Protein AF-A0A934FGR8-F1 (afdb_monomer_lite)

Sequence (109 aa):
MGKGYLSLILHAHLPFVRHPEYREFLEEDWLFEAITETYIPLIDVFDKLIDEGINFRITMSLTPPLIS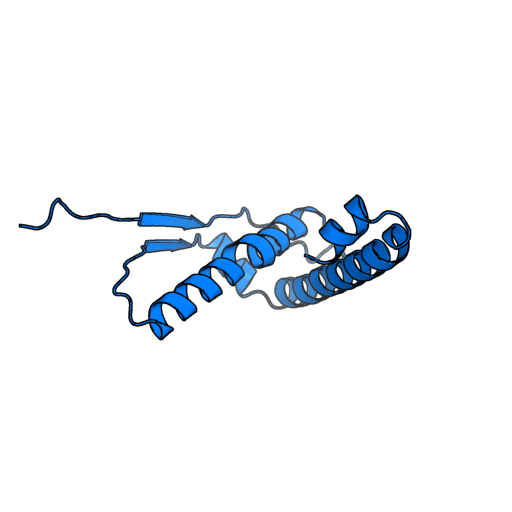MLTDELL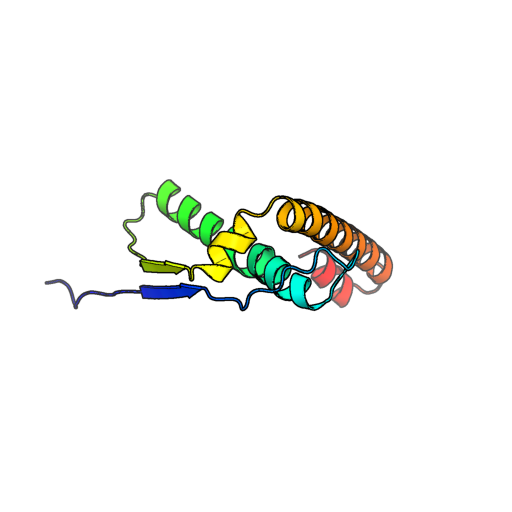QSRYIRYIEKRIQLSEKEIERTKHQPEFNRLAQM

pLDDT: mean 95.9, std 5.22, range [54.0, 98.44]

Foldseek 3Di:
DDPDDDEAEAEDDDPQDDDPVDPDDVSLVVLLCCVVVPVVVVVVVVVVCVVVVHDDDYHYHYDPSSVVLVPDPSSVVVSVVVVVVVVVVLVVQLVVCVVPVVSNVVSVD

Secondary structure (DSSP, 8-state):
-------EEEEE-------TTSSS-THHHHHHHHIIIIIHHHHHHHHHHHHTT----EEEEE-HHHHHHHT-HHHHHHHHHHHHHHHHHHHHHHHHHTT-HHHHHHHT-

Radius of gyration: 18.5 Å; chains: 1; bounding box: 51×27×56 Å

Structure (mmCIF, N/CA/C/O backbone):
data_AF-A0A934FGR8-F1
#
_entry.id   AF-A0A934FGR8-F1
#
loop_
_atom_site.group_PDB
_atom_site.id
_atom_site.type_symbol
_atom_site.label_atom_id
_atom_site.label_alt_id
_atom_site.label_comp_id
_atom_site.label_asym_id
_atom_site.label_entity_id
_atom_site.label_seq_id
_atom_site.pdbx_PDB_ins_code
_atom_site.Cartn_x
_atom_site.Cartn_y
_atom_site.Cartn_z
_atom_site.occupancy
_atom_site.B_iso_or_equiv
_atom_site.auth_seq_id
_atom_site.auth_comp_id
_atom_site.auth_asym_id
_atom_site.auth_atom_id
_atom_site.pdbx_PDB_model_num
ATOM 1 N N . MET A 1 1 ? -30.357 5.142 24.462 1.00 54.00 1 MET A N 1
ATOM 2 C CA . MET A 1 1 ? -29.366 4.086 24.772 1.00 54.00 1 MET A CA 1
ATOM 3 C C . MET A 1 1 ? -28.625 3.741 23.491 1.00 54.00 1 MET A C 1
ATOM 5 O O . MET A 1 1 ? -29.287 3.527 22.482 1.00 54.00 1 MET A O 1
ATOM 9 N N . GLY A 1 2 ? -27.288 3.750 23.498 1.00 76.94 2 GLY A N 1
ATOM 10 C CA . GLY A 1 2 ? -26.509 3.239 22.363 1.00 76.94 2 GLY A CA 1
ATOM 11 C C . GLY A 1 2 ? -26.745 1.736 22.201 1.00 76.94 2 GLY A C 1
ATOM 12 O O . GLY A 1 2 ? -26.883 1.035 23.200 1.00 76.94 2 GLY A O 1
ATOM 13 N N . LYS A 1 3 ? -26.833 1.243 20.960 1.00 89.00 3 LYS A N 1
ATOM 14 C CA . LYS A 1 3 ? -27.116 -0.177 20.660 1.00 89.00 3 LYS A CA 1
ATOM 15 C C . LYS A 1 3 ? -25.930 -1.118 20.956 1.00 89.00 3 LYS A C 1
ATOM 17 O O . LYS A 1 3 ? -26.083 -2.327 20.848 1.00 89.00 3 LYS A O 1
ATOM 22 N N . GLY A 1 4 ? -24.771 -0.569 21.322 1.00 93.19 4 GLY A N 1
ATOM 23 C CA . GLY A 1 4 ? -23.522 -1.284 21.580 1.00 93.19 4 GLY A CA 1
ATOM 24 C C . GLY A 1 4 ? -22.312 -0.441 21.169 1.00 93.19 4 GLY A C 1
ATOM 25 O O . GLY A 1 4 ? -22.472 0.708 20.752 1.00 93.19 4 GLY A O 1
ATOM 26 N N . TYR A 1 5 ? -21.116 -1.021 21.273 1.00 93.38 5 TYR A N 1
ATOM 27 C CA . TYR A 1 5 ? -19.868 -0.442 20.770 1.00 93.38 5 TYR A CA 1
ATOM 28 C C . TYR A 1 5 ? -19.378 -1.247 19.564 1.00 93.38 5 TYR A C 1
ATOM 30 O O . TYR A 1 5 ? -19.426 -2.476 19.588 1.00 93.38 5 TYR A O 1
ATOM 38 N N . LEU A 1 6 ? -18.891 -0.558 18.530 1.00 93.88 6 LEU A N 1
ATOM 39 C CA . LEU A 1 6 ? -18.209 -1.166 17.388 1.00 93.88 6 LEU A CA 1
ATOM 40 C C . LEU A 1 6 ? -16.708 -0.888 17.504 1.00 93.88 6 LEU A C 1
ATOM 42 O O . LEU A 1 6 ? -16.309 0.251 17.741 1.00 93.88 6 LEU A O 1
ATOM 46 N N . SER A 1 7 ? -15.889 -1.921 17.318 1.00 95.88 7 SER A N 1
ATOM 47 C CA . SER A 1 7 ? -14.435 -1.802 17.215 1.00 95.88 7 SER A CA 1
ATOM 48 C C . SER A 1 7 ? -13.984 -2.474 15.924 1.00 95.88 7 SER A C 1
ATOM 50 O O . SER A 1 7 ? -14.103 -3.689 15.779 1.00 95.88 7 SER A O 1
ATOM 52 N N . LEU A 1 8 ? -13.516 -1.665 14.972 1.00 97.25 8 LEU A N 1
ATOM 53 C CA . LEU A 1 8 ? -12.881 -2.141 13.746 1.00 97.25 8 LEU A CA 1
ATOM 54 C C . LEU A 1 8 ? -11.370 -2.182 13.969 1.00 97.25 8 LEU A C 1
ATOM 56 O O . LEU A 1 8 ? -10.764 -1.158 14.295 1.00 97.25 8 LEU A O 1
ATOM 60 N N . ILE A 1 9 ? -10.784 -3.368 13.801 1.00 98.00 9 ILE A N 1
ATOM 61 C CA . ILE A 1 9 ? -9.353 -3.613 13.982 1.00 98.00 9 ILE A CA 1
ATOM 62 C C . ILE A 1 9 ? -8.789 -4.128 12.661 1.00 98.00 9 ILE A C 1
ATOM 64 O O . ILE A 1 9 ? -9.149 -5.216 12.215 1.00 98.00 9 ILE A O 1
ATOM 68 N N . LEU A 1 10 ? -7.906 -3.348 12.046 1.00 98.12 10 LEU A N 1
ATOM 69 C CA . LEU A 1 10 ? -7.210 -3.710 10.815 1.00 98.12 10 LEU A CA 1
ATOM 70 C C . LEU A 1 10 ? -5.787 -4.149 11.161 1.00 98.12 10 LEU A C 1
ATOM 72 O O . LEU A 1 10 ? -5.050 -3.410 11.812 1.00 98.12 10 LEU A O 1
ATOM 76 N N . HIS A 1 11 ? -5.394 -5.346 10.736 1.00 98.06 11 HIS A N 1
ATOM 77 C CA . HIS A 1 11 ? -4.035 -5.849 10.917 1.00 98.06 11 HIS A CA 1
ATOM 78 C C . HIS A 1 11 ? -3.298 -5.832 9.578 1.00 98.06 11 HIS A C 1
ATOM 80 O O . HIS A 1 11 ? -3.617 -6.621 8.693 1.00 98.06 11 HIS A O 1
ATOM 86 N N . ALA A 1 12 ? -2.326 -4.931 9.435 1.00 98.00 12 ALA A N 1
ATOM 87 C CA . ALA A 1 12 ? -1.485 -4.827 8.253 1.00 98.00 12 ALA A CA 1
ATOM 88 C C . ALA A 1 12 ? -0.143 -5.526 8.491 1.00 98.00 12 ALA A C 1
ATOM 90 O O . ALA A 1 12 ? 0.638 -5.183 9.394 1.00 98.00 12 ALA A O 1
ATOM 91 N N . HIS A 1 13 ? 0.129 -6.513 7.647 1.00 97.38 13 HIS A N 1
ATOM 92 C CA . HIS A 1 13 ? 1.325 -7.327 7.709 1.00 97.38 13 HIS A CA 1
ATOM 93 C C . HIS A 1 13 ? 1.834 -7.644 6.310 1.00 97.38 13 HIS A C 1
ATOM 95 O O . HIS A 1 13 ? 1.052 -7.918 5.404 1.00 97.38 13 HIS A O 1
ATOM 101 N N . LEU A 1 14 ? 3.157 -7.653 6.178 1.00 96.88 14 LEU A N 1
ATOM 102 C CA . LEU A 1 14 ? 3.858 -8.191 5.028 1.00 96.88 14 LEU A CA 1
ATOM 103 C C . LEU A 1 14 ? 5.154 -8.857 5.529 1.00 96.88 14 LEU A C 1
ATOM 105 O O . LEU A 1 14 ? 5.798 -8.294 6.429 1.00 96.88 14 LEU A O 1
ATOM 109 N N . PRO A 1 15 ? 5.553 -10.030 5.001 1.00 96.19 15 PRO A N 1
ATOM 110 C CA . PRO A 1 15 ? 6.896 -10.556 5.229 1.00 96.19 15 PRO A CA 1
ATOM 111 C C . PRO A 1 15 ? 7.960 -9.575 4.721 1.00 96.19 15 PRO A C 1
ATOM 113 O O . PRO A 1 15 ? 7.688 -8.724 3.881 1.00 96.19 15 PRO A O 1
ATOM 116 N N . PHE A 1 16 ? 9.184 -9.685 5.237 1.00 96.81 16 PHE A N 1
ATOM 117 C CA . PHE A 1 16 ? 10.271 -8.793 4.838 1.00 96.81 16 PHE A CA 1
ATOM 118 C C . PHE A 1 16 ? 10.791 -9.163 3.440 1.00 96.81 16 PHE A C 1
ATOM 120 O O . PHE A 1 16 ? 11.384 -10.226 3.278 1.00 96.81 16 PHE A O 1
ATOM 127 N N . VAL A 1 17 ? 10.572 -8.289 2.453 1.00 96.00 17 VAL A N 1
ATOM 128 C CA . VAL A 1 17 ? 10.842 -8.534 1.018 1.00 96.00 17 VAL A CA 1
ATOM 129 C C . VAL A 1 17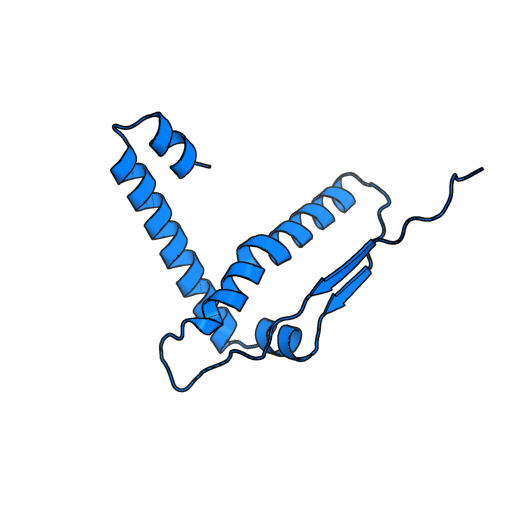 ? 11.940 -7.635 0.439 1.00 96.00 17 VAL A C 1
ATOM 131 O O . VAL A 1 17 ? 12.028 -7.446 -0.765 1.00 96.00 17 VAL A O 1
ATOM 134 N N . ARG A 1 18 ? 12.783 -7.027 1.278 1.00 95.06 18 ARG A N 1
ATOM 135 C CA . ARG A 1 18 ? 13.821 -6.099 0.811 1.00 95.06 18 ARG A CA 1
ATOM 136 C C . ARG A 1 18 ? 15.029 -6.847 0.240 1.00 95.06 18 ARG A C 1
ATOM 138 O O . ARG A 1 18 ? 15.800 -7.412 1.016 1.00 95.06 18 ARG A O 1
ATOM 145 N N . HIS A 1 19 ? 15.263 -6.722 -1.069 1.00 93.94 19 HIS A N 1
ATOM 146 C CA . HIS A 1 19 ? 16.376 -7.379 -1.764 1.00 93.94 19 HIS A CA 1
ATOM 147 C C . HIS A 1 19 ? 17.299 -6.370 -2.477 1.00 93.94 19 HIS A C 1
ATOM 149 O O . HIS A 1 19 ? 17.144 -6.100 -3.677 1.00 93.94 19 HIS A O 1
ATOM 155 N N . PRO A 1 20 ? 18.271 -5.765 -1.760 1.00 92.94 20 PRO A N 1
ATOM 156 C CA . PRO A 1 20 ? 19.215 -4.806 -2.343 1.00 92.94 20 PRO A CA 1
ATOM 157 C C . PRO A 1 20 ? 20.169 -5.420 -3.379 1.00 92.94 20 PRO A C 1
ATOM 159 O O . PRO A 1 20 ? 20.719 -4.691 -4.203 1.00 92.94 20 PRO A O 1
ATOM 162 N N . GLU A 1 21 ? 20.380 -6.733 -3.336 1.00 95.12 21 GLU A N 1
ATOM 163 C CA . GLU A 1 21 ? 21.259 -7.483 -4.233 1.00 95.12 21 GLU A CA 1
ATOM 164 C C . GLU A 1 21 ? 20.734 -7.561 -5.674 1.00 95.12 21 GLU A C 1
ATOM 166 O O . GLU A 1 21 ? 21.522 -7.701 -6.611 1.00 95.12 21 GLU A O 1
ATOM 171 N N . TYR A 1 22 ? 19.421 -7.416 -5.869 1.00 91.88 22 TYR A N 1
ATOM 172 C CA . TYR A 1 22 ? 18.787 -7.391 -7.184 1.00 91.88 22 TYR A CA 1
ATOM 173 C C . TYR A 1 22 ? 18.350 -5.977 -7.533 1.00 91.88 22 TYR A C 1
ATOM 175 O O . TYR A 1 22 ? 17.947 -5.211 -6.666 1.00 91.88 22 TYR A O 1
ATOM 183 N N . ARG A 1 23 ? 18.399 -5.610 -8.818 1.00 86.56 23 ARG A N 1
ATOM 184 C CA . ARG A 1 23 ? 17.889 -4.309 -9.283 1.00 86.56 23 ARG A CA 1
ATOM 185 C C . ARG A 1 23 ? 16.360 -4.228 -9.206 1.00 86.56 23 ARG A C 1
ATOM 187 O O . ARG A 1 23 ? 15.830 -3.155 -8.924 1.00 86.56 23 ARG A O 1
ATOM 194 N N . GLU A 1 24 ? 15.699 -5.343 -9.502 1.00 85.75 24 GLU A N 1
ATOM 195 C CA . GLU A 1 24 ? 14.251 -5.548 -9.457 1.00 85.75 24 GLU A CA 1
ATOM 196 C C . GLU A 1 24 ? 13.997 -6.945 -8.881 1.00 85.75 24 GLU A C 1
ATOM 198 O O . GLU A 1 24 ? 14.747 -7.875 -9.190 1.00 85.75 24 GLU A O 1
ATOM 203 N N . PHE A 1 25 ? 12.977 -7.079 -8.036 1.00 93.50 25 PHE A N 1
ATOM 204 C CA . PHE A 1 25 ? 12.616 -8.332 -7.382 1.00 93.50 25 PHE A CA 1
ATOM 205 C C . PHE A 1 25 ? 11.094 -8.398 -7.236 1.00 93.50 25 PHE A C 1
ATOM 207 O O . PHE A 1 25 ? 10.484 -7.412 -6.834 1.00 93.50 25 PHE A O 1
ATOM 214 N N . LEU A 1 26 ? 10.477 -9.520 -7.611 1.00 91.25 26 LEU A N 1
ATOM 215 C CA . LEU A 1 26 ? 9.019 -9.606 -7.770 1.00 91.25 26 LEU A CA 1
ATOM 216 C C . LEU A 1 26 ? 8.282 -9.511 -6.433 1.00 91.25 26 LEU A C 1
ATOM 218 O O . LEU A 1 26 ? 7.196 -8.958 -6.359 1.00 91.25 26 LEU A O 1
ATOM 222 N N . GLU A 1 27 ? 8.876 -10.016 -5.362 1.00 94.81 27 GLU A N 1
ATOM 223 C CA . GLU A 1 27 ? 8.280 -10.027 -4.031 1.00 94.81 27 GLU A CA 1
ATOM 224 C C . GLU A 1 27 ? 8.155 -8.613 -3.442 1.00 94.81 27 GLU A C 1
ATOM 226 O O . GLU A 1 27 ? 7.313 -8.378 -2.576 1.00 94.81 27 GLU A O 1
ATOM 231 N N . GLU A 1 28 ? 8.945 -7.650 -3.935 1.00 96.62 28 GLU A N 1
ATOM 232 C CA . GLU A 1 28 ? 8.784 -6.236 -3.583 1.00 96.62 28 GLU A CA 1
ATOM 233 C C . GLU A 1 28 ? 7.478 -5.653 -4.143 1.00 96.62 28 GLU A C 1
ATOM 235 O O . GLU A 1 28 ? 6.913 -4.748 -3.523 1.00 96.62 28 GLU A O 1
ATOM 240 N N . ASP A 1 29 ? 6.939 -6.209 -5.238 1.00 96.12 29 ASP A N 1
ATOM 241 C CA . ASP A 1 29 ? 5.664 -5.761 -5.806 1.00 96.12 29 ASP A CA 1
ATOM 242 C C . ASP A 1 29 ? 4.518 -5.943 -4.804 1.00 96.12 29 ASP A C 1
ATOM 244 O O . ASP A 1 29 ? 3.648 -5.081 -4.739 1.00 96.12 29 ASP A O 1
ATOM 248 N N . TRP A 1 30 ? 4.561 -6.956 -3.927 1.00 97.00 30 TRP A N 1
ATOM 249 C CA . TRP A 1 30 ? 3.552 -7.118 -2.870 1.00 97.00 30 TRP A CA 1
ATOM 250 C C . TRP A 1 30 ? 3.492 -5.912 -1.926 1.00 97.00 30 TRP A C 1
ATOM 252 O O . TRP A 1 30 ? 2.414 -5.518 -1.479 1.00 97.00 30 TRP A O 1
ATOM 262 N N . LEU A 1 31 ? 4.645 -5.313 -1.606 1.00 98.12 31 LEU A N 1
ATOM 263 C CA . LEU A 1 31 ? 4.691 -4.099 -0.795 1.00 98.12 31 LEU A CA 1
ATOM 264 C C . LEU A 1 31 ? 4.124 -2.916 -1.577 1.00 98.12 31 LEU A C 1
ATOM 266 O O . LEU A 1 31 ? 3.367 -2.122 -1.021 1.00 98.12 31 LEU A O 1
ATOM 270 N N . PHE A 1 32 ? 4.488 -2.795 -2.851 1.00 98.25 32 PHE A N 1
ATOM 271 C CA . PHE A 1 32 ? 4.073 -1.679 -3.696 1.00 98.25 32 PHE A CA 1
ATOM 272 C C . PHE A 1 32 ? 2.567 -1.694 -3.968 1.00 98.25 32 PHE A C 1
ATOM 274 O O . PHE A 1 32 ? 1.912 -0.665 -3.813 1.00 98.25 32 PHE A O 1
ATOM 281 N N . GLU A 1 33 ? 2.007 -2.861 -4.276 1.00 97.81 33 GLU A N 1
ATOM 282 C CA . GLU A 1 33 ? 0.568 -3.090 -4.416 1.00 97.81 33 GLU A CA 1
ATOM 283 C C . GLU A 1 33 ? -0.165 -2.752 -3.114 1.00 97.81 33 GLU A C 1
ATOM 285 O O . GLU A 1 33 ? -1.125 -1.987 -3.133 1.00 97.81 33 GLU A O 1
ATOM 290 N N . ALA A 1 34 ? 0.332 -3.206 -1.958 1.00 98.06 34 ALA A N 1
ATOM 291 C CA . ALA A 1 34 ? -0.281 -2.874 -0.672 1.00 98.06 34 ALA A CA 1
ATOM 292 C C . ALA A 1 34 ? -0.272 -1.359 -0.378 1.00 98.06 34 ALA A C 1
ATOM 294 O O . ALA A 1 34 ? -1.243 -0.828 0.169 1.00 98.06 34 ALA A O 1
ATOM 295 N N . ILE A 1 35 ? 0.791 -0.641 -0.760 1.00 98.31 35 ILE A N 1
ATOM 296 C CA . ILE A 1 35 ? 0.852 0.823 -0.636 1.00 98.31 35 ILE A CA 1
ATOM 297 C C . ILE A 1 35 ? -0.210 1.485 -1.523 1.00 98.31 35 ILE A C 1
ATOM 299 O O . ILE A 1 35 ? -0.997 2.285 -1.013 1.00 98.31 35 ILE A O 1
ATOM 303 N N . THR A 1 36 ? -0.246 1.152 -2.817 1.00 98.06 36 THR A N 1
ATOM 304 C CA . THR A 1 36 ? -1.133 1.796 -3.800 1.00 98.06 36 THR A CA 1
ATOM 305 C C . THR A 1 36 ? -2.601 1.432 -3.605 1.00 98.06 36 THR A C 1
ATOM 307 O O . THR A 1 36 ? -3.462 2.298 -3.713 1.00 98.06 36 THR A O 1
ATOM 310 N N . GLU A 1 37 ? -2.902 0.170 -3.316 1.00 97.75 37 GLU A N 1
ATOM 311 C CA . GLU A 1 37 ? -4.270 -0.359 -3.356 1.00 97.75 37 GLU A CA 1
ATOM 312 C C . GLU A 1 37 ? -4.921 -0.447 -1.971 1.00 97.75 37 GLU A C 1
ATOM 314 O O . GLU A 1 37 ? -6.129 -0.654 -1.872 1.00 97.75 37 GLU A O 1
ATOM 319 N N . THR A 1 38 ? -4.154 -0.293 -0.884 1.00 98.19 38 THR A N 1
ATOM 320 C CA . THR A 1 38 ? -4.685 -0.382 0.488 1.00 98.19 38 THR A CA 1
ATOM 321 C C . THR A 1 38 ? -4.304 0.808 1.359 1.00 98.19 38 THR A C 1
ATOM 323 O O . THR A 1 38 ? -5.190 1.487 1.872 1.00 98.19 38 THR A O 1
ATOM 326 N N . TYR A 1 39 ? -3.013 1.076 1.568 1.00 97.88 39 TYR A N 1
ATOM 327 C CA . TYR A 1 39 ? -2.600 2.032 2.603 1.00 97.88 39 TYR A CA 1
ATOM 328 C C . TYR A 1 39 ? -2.900 3.484 2.231 1.00 97.88 39 TYR A C 1
ATOM 330 O O . TYR A 1 39 ? -3.461 4.199 3.058 1.00 97.88 39 TYR A O 1
ATOM 338 N N . ILE A 1 40 ? -2.582 3.906 1.002 1.00 98.00 40 ILE A N 1
ATOM 339 C CA . ILE A 1 40 ? -2.928 5.251 0.521 1.00 98.00 40 ILE A CA 1
ATOM 340 C C . ILE A 1 40 ? -4.457 5.436 0.473 1.00 98.00 40 ILE A C 1
ATOM 342 O O . ILE A 1 40 ? -4.937 6.368 1.114 1.00 98.00 40 ILE A O 1
ATOM 346 N N . PRO A 1 41 ? -5.251 4.522 -0.126 1.00 98.44 41 PRO A N 1
ATOM 347 C CA . PRO A 1 41 ? -6.710 4.645 -0.110 1.00 98.44 41 PRO A CA 1
ATOM 348 C C . PRO A 1 41 ? -7.329 4.707 1.292 1.00 98.44 41 PRO A C 1
ATOM 350 O O . PRO A 1 41 ? -8.311 5.417 1.502 1.00 98.44 41 PRO A O 1
ATOM 353 N N . LEU A 1 42 ? -6.782 3.978 2.274 1.00 98.00 42 LEU A N 1
ATOM 354 C CA . LEU A 1 42 ? -7.246 4.080 3.662 1.00 98.00 42 LEU A CA 1
ATOM 355 C C . LEU A 1 42 ? -6.972 5.465 4.250 1.00 98.00 42 LEU A C 1
ATOM 357 O O . LEU A 1 42 ? -7.848 6.003 4.923 1.00 98.00 42 LEU A O 1
ATOM 361 N N . ILE A 1 43 ? -5.794 6.039 3.986 1.00 97.88 43 ILE A N 1
ATOM 362 C CA . ILE A 1 43 ? -5.460 7.406 4.403 1.00 97.88 43 ILE A CA 1
ATOM 363 C C . ILE A 1 43 ? -6.442 8.396 3.766 1.00 97.88 43 ILE A C 1
ATOM 365 O O . ILE A 1 43 ? -7.055 9.163 4.501 1.00 97.88 43 ILE A O 1
ATOM 369 N N . ASP A 1 44 ? -6.699 8.293 2.458 1.00 98.31 44 ASP A N 1
ATOM 370 C CA . ASP A 1 44 ? -7.647 9.169 1.750 1.00 98.31 44 ASP A CA 1
ATOM 371 C C . ASP A 1 44 ? -9.065 9.096 2.345 1.00 98.31 44 ASP A C 1
ATOM 373 O O . ASP A 1 44 ? -9.753 10.108 2.506 1.00 98.31 44 ASP A O 1
ATOM 377 N N . VAL A 1 45 ? -9.522 7.890 2.707 1.00 97.94 45 VAL A N 1
ATOM 378 C CA . VAL A 1 45 ? -10.813 7.698 3.384 1.00 97.94 45 VAL A CA 1
ATOM 379 C C . VAL A 1 45 ? -10.802 8.340 4.769 1.00 97.94 45 VAL A C 1
ATOM 381 O O . VAL A 1 45 ? -11.781 8.984 5.142 1.00 97.94 45 VAL A O 1
ATOM 384 N N . PHE A 1 46 ? -9.733 8.167 5.545 1.00 97.50 46 PHE A N 1
ATOM 385 C CA . PHE A 1 46 ? -9.641 8.742 6.886 1.00 97.50 46 PHE A CA 1
ATOM 386 C C . PHE A 1 46 ? -9.610 10.267 6.841 1.00 97.50 46 PHE A C 1
ATOM 388 O O . PHE A 1 46 ? -10.366 10.888 7.586 1.00 97.50 46 PHE A O 1
ATOM 395 N N . ASP A 1 47 ? -8.830 10.855 5.936 1.00 98.06 47 ASP A N 1
ATOM 396 C CA . ASP A 1 47 ? -8.761 12.303 5.737 1.00 98.06 47 ASP A CA 1
ATOM 397 C C . ASP A 1 47 ? -10.134 12.862 5.350 1.00 98.06 47 ASP A C 1
ATOM 399 O O . ASP A 1 47 ? -10.624 13.797 5.982 1.00 98.06 47 ASP A O 1
ATOM 403 N N . LYS A 1 48 ? -10.847 12.204 4.427 1.00 98.44 48 LYS A N 1
ATOM 404 C CA . LYS A 1 48 ? -12.216 12.595 4.065 1.00 98.44 48 LYS A CA 1
ATOM 405 C C . LYS A 1 48 ? -13.188 12.551 5.249 1.00 98.44 48 LYS A C 1
ATOM 407 O O . LYS A 1 48 ? -14.014 13.447 5.404 1.00 98.44 48 LYS A O 1
ATOM 412 N N . LEU A 1 49 ? -13.115 11.517 6.090 1.00 98.19 49 LEU A N 1
ATOM 413 C CA . LEU A 1 49 ? -13.971 11.407 7.276 1.00 98.19 49 LEU A CA 1
ATOM 414 C C . LEU A 1 49 ? -13.672 12.512 8.303 1.00 98.19 49 LEU A C 1
ATOM 416 O O . LEU A 1 49 ? -14.597 12.986 8.968 1.00 98.19 49 LEU A O 1
ATOM 420 N N . ILE A 1 50 ? -12.403 12.918 8.425 1.00 97.88 50 ILE A N 1
ATOM 421 C CA . ILE A 1 50 ? -11.977 14.047 9.261 1.00 97.88 50 ILE A CA 1
ATOM 422 C C . ILE A 1 50 ? -12.528 15.360 8.692 1.00 97.88 50 ILE A C 1
ATOM 424 O O . ILE A 1 50 ? -13.135 16.128 9.441 1.00 97.88 50 ILE A O 1
ATOM 428 N N . ASP A 1 51 ? -12.380 15.587 7.386 1.00 98.31 51 ASP A N 1
ATOM 429 C CA . ASP A 1 51 ? -12.830 16.803 6.696 1.00 98.31 51 ASP A CA 1
ATOM 430 C C . ASP A 1 51 ? -14.355 16.981 6.744 1.00 98.31 51 ASP A C 1
ATOM 432 O O . ASP A 1 51 ? -14.860 18.091 6.919 1.00 98.31 51 ASP A O 1
ATOM 436 N N . GLU A 1 52 ? -15.109 15.884 6.653 1.00 98.38 52 GLU A N 1
ATOM 437 C CA . GLU A 1 52 ? -16.570 15.871 6.806 1.00 98.38 52 GLU A CA 1
ATOM 438 C C . GLU A 1 52 ? -17.022 15.966 8.278 1.00 98.38 52 GLU A C 1
ATOM 440 O O . GLU A 1 52 ? -18.220 16.036 8.567 1.00 98.38 52 GLU A O 1
ATOM 445 N N . GLY A 1 53 ? -16.080 15.976 9.227 1.00 97.88 53 GLY A N 1
ATOM 446 C CA . GLY A 1 53 ? -16.354 16.072 10.657 1.00 97.88 53 GLY A CA 1
ATOM 447 C C . GLY A 1 53 ? -17.061 14.846 11.239 1.00 97.88 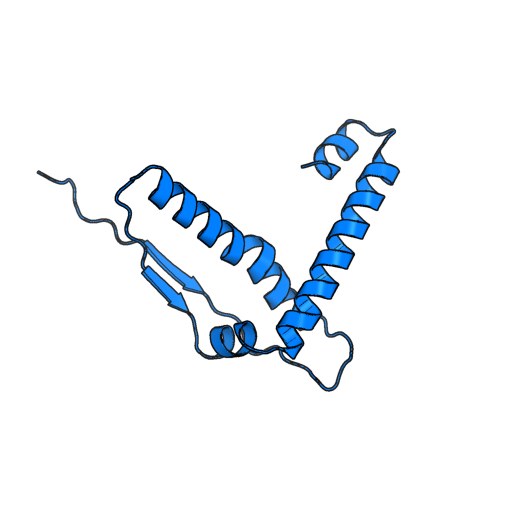53 GLY A C 1
ATOM 448 O O . GLY A 1 53 ? -17.720 14.968 12.280 1.00 97.88 53 GLY A O 1
ATOM 449 N N . ILE A 1 54 ? -16.964 13.665 10.607 1.00 97.88 54 ILE A N 1
ATOM 450 C CA . ILE A 1 54 ? -17.584 12.458 11.163 1.00 97.88 54 ILE A CA 1
ATOM 451 C C . ILE A 1 54 ? -16.712 11.885 12.278 1.00 97.88 54 ILE A C 1
ATOM 453 O O . ILE A 1 54 ? -15.507 11.682 12.160 1.00 97.88 54 ILE A O 1
ATOM 457 N N . ASN A 1 55 ? -17.357 11.560 13.392 1.00 94.88 55 ASN A N 1
ATOM 458 C CA . ASN A 1 55 ? -16.696 10.951 14.536 1.00 94.88 55 ASN A CA 1
ATOM 459 C C . ASN A 1 55 ? -16.555 9.433 14.328 1.00 94.88 55 ASN A C 1
ATOM 461 O O . ASN A 1 55 ? -17.461 8.672 14.680 1.00 94.88 55 ASN A O 1
ATOM 465 N N . PHE A 1 56 ? -15.430 8.993 13.759 1.00 95.81 56 PHE A N 1
ATOM 466 C CA . PHE A 1 56 ? -15.100 7.578 13.561 1.00 95.81 56 PHE A CA 1
ATOM 467 C C . PHE A 1 56 ? -13.954 7.115 14.472 1.00 95.81 56 PHE A C 1
ATOM 469 O O . PHE A 1 56 ? -13.160 7.908 14.974 1.00 95.81 56 PHE A O 1
ATOM 476 N N . ARG A 1 57 ? -13.875 5.799 14.712 1.00 95.81 57 ARG A N 1
ATOM 477 C CA . ARG A 1 57 ? -12.782 5.162 15.459 1.00 95.81 57 ARG A CA 1
ATOM 478 C C . ARG A 1 57 ? -12.369 3.871 14.768 1.00 95.81 57 ARG A C 1
ATOM 480 O O . ARG A 1 57 ? -13.192 2.971 14.615 1.00 95.81 57 ARG A O 1
ATOM 487 N N . ILE A 1 58 ? -11.098 3.781 14.398 1.00 97.00 58 ILE A N 1
ATOM 488 C CA . ILE A 1 58 ? -10.479 2.591 13.809 1.00 97.00 58 ILE A CA 1
ATOM 489 C C . ILE A 1 58 ? -9.183 2.315 14.568 1.00 97.00 58 ILE A C 1
ATOM 491 O O . ILE A 1 58 ? -8.477 3.236 14.975 1.00 97.00 58 ILE A O 1
ATOM 495 N N . THR A 1 59 ? -8.880 1.041 14.788 1.00 97.88 59 THR A N 1
ATOM 496 C CA . THR A 1 59 ? -7.594 0.600 15.328 1.00 97.88 59 THR A CA 1
ATOM 497 C C . THR A 1 59 ? -6.815 -0.089 14.220 1.00 97.88 59 THR A C 1
ATOM 499 O O . THR A 1 59 ? -7.330 -1.000 13.578 1.00 97.88 59 THR A O 1
ATOM 502 N N . MET A 1 60 ? -5.566 0.323 14.009 1.00 97.44 60 MET A N 1
ATOM 503 C CA . MET A 1 60 ? -4.661 -0.336 13.071 1.00 97.44 60 MET A CA 1
ATOM 504 C C . MET A 1 60 ? -3.472 -0.938 13.816 1.00 97.44 60 MET A C 1
ATOM 506 O O . MET A 1 60 ? -2.847 -0.284 14.647 1.00 97.44 60 MET A O 1
ATOM 510 N N . SER A 1 61 ? -3.161 -2.193 13.507 1.00 97.94 61 SER A N 1
ATOM 511 C CA . SER A 1 61 ? -1.932 -2.871 13.904 1.00 97.94 61 SER A CA 1
ATOM 512 C C . SER A 1 61 ? -1.013 -2.931 12.691 1.00 97.94 61 SER A C 1
ATOM 514 O O . SER A 1 61 ? -1.397 -3.471 11.657 1.00 97.94 61 SER A O 1
ATOM 516 N N . LEU A 1 62 ? 0.191 -2.381 12.824 1.00 97.94 62 LEU A N 1
ATOM 517 C CA . LEU A 1 62 ? 1.232 -2.417 11.802 1.00 97.94 62 LEU A CA 1
ATOM 518 C C . LEU A 1 62 ? 2.380 -3.282 12.327 1.00 97.94 62 LEU A C 1
ATOM 520 O O . LEU A 1 62 ? 2.926 -3.011 13.398 1.00 97.94 62 LEU A O 1
ATOM 524 N N . THR A 1 63 ? 2.731 -4.345 11.606 1.00 98.25 63 THR A N 1
ATOM 525 C CA . THR A 1 63 ? 3.822 -5.227 12.054 1.00 98.25 63 THR A CA 1
ATOM 526 C C . THR A 1 63 ? 5.198 -4.556 11.913 1.00 98.25 63 THR A C 1
ATOM 528 O O . THR A 1 63 ? 5.411 -3.815 10.953 1.00 98.25 63 THR A O 1
ATOM 531 N N . PRO A 1 64 ? 6.165 -4.834 12.814 1.00 98.31 64 PRO A N 1
ATOM 532 C CA . PRO A 1 64 ? 7.523 -4.296 12.711 1.00 98.31 64 PRO A CA 1
ATOM 533 C C . PRO A 1 64 ? 8.196 -4.452 11.334 1.00 98.31 64 PRO A C 1
ATOM 535 O O . PRO A 1 64 ? 8.696 -3.444 10.840 1.00 98.31 64 PRO A O 1
ATOM 538 N N . PRO A 1 65 ? 8.182 -5.629 10.663 1.00 97.62 65 PRO A N 1
ATOM 539 C CA . PRO A 1 65 ? 8.788 -5.757 9.334 1.00 97.62 65 PRO A CA 1
ATOM 540 C C . PRO A 1 65 ? 8.145 -4.832 8.298 1.00 97.62 65 PRO A C 1
ATOM 542 O O . PRO A 1 65 ? 8.863 -4.235 7.500 1.00 97.62 65 PRO A O 1
ATOM 545 N N . LEU A 1 66 ? 6.818 -4.662 8.335 1.00 98.25 66 LEU A N 1
ATOM 546 C CA . LEU A 1 66 ? 6.116 -3.752 7.433 1.00 98.25 66 LEU A CA 1
ATOM 547 C C . LEU A 1 66 ? 6.573 -2.305 7.649 1.00 98.25 66 LEU A C 1
ATOM 549 O O . LEU A 1 66 ? 6.942 -1.640 6.687 1.00 98.25 66 LEU A O 1
ATOM 553 N N . ILE A 1 67 ? 6.600 -1.832 8.899 1.00 97.81 67 ILE A N 1
ATOM 554 C CA . ILE A 1 67 ? 7.032 -0.459 9.206 1.00 97.81 67 ILE A CA 1
ATOM 555 C C . ILE A 1 67 ? 8.476 -0.238 8.746 1.00 97.81 67 ILE A C 1
ATOM 557 O O . ILE A 1 67 ? 8.752 0.769 8.102 1.00 97.81 67 ILE A O 1
ATOM 561 N N . SER A 1 68 ? 9.378 -1.190 9.015 1.00 98.25 68 SER A N 1
ATOM 562 C CA . SER A 1 68 ? 10.775 -1.097 8.577 1.00 98.25 68 SER A CA 1
ATOM 563 C C . SER A 1 68 ? 10.903 -0.939 7.062 1.00 98.25 68 SER A C 1
ATOM 565 O O . SER A 1 68 ? 11.736 -0.160 6.608 1.00 98.25 68 SER A O 1
ATOM 567 N N . MET A 1 69 ? 10.073 -1.639 6.283 1.00 98.31 69 MET A N 1
ATOM 568 C CA . MET A 1 69 ? 10.065 -1.519 4.825 1.00 98.31 69 MET A CA 1
ATOM 569 C C . MET A 1 69 ? 9.434 -0.213 4.330 1.00 98.31 69 MET A C 1
ATOM 571 O O . MET A 1 69 ? 9.950 0.386 3.392 1.00 98.31 69 MET A O 1
ATOM 575 N N . LEU A 1 70 ? 8.360 0.265 4.968 1.00 98.00 70 LEU A N 1
ATOM 576 C CA . LEU A 1 70 ? 7.713 1.535 4.606 1.00 98.00 70 LEU A CA 1
ATOM 577 C C . LEU A 1 70 ? 8.644 2.744 4.801 1.00 98.00 70 LEU A C 1
ATOM 579 O O . LEU A 1 70 ? 8.517 3.742 4.092 1.00 98.00 70 LEU A O 1
ATOM 583 N N . THR A 1 71 ? 9.586 2.658 5.743 1.00 97.94 71 THR A N 1
ATOM 584 C CA . THR A 1 71 ? 10.575 3.712 6.027 1.00 97.94 71 THR A CA 1
ATOM 585 C C . THR A 1 71 ? 11.904 3.549 5.284 1.00 97.94 71 THR A C 1
ATOM 587 O O . THR A 1 71 ? 12.804 4.360 5.479 1.00 97.94 71 THR A O 1
ATOM 590 N N . ASP A 1 72 ? 12.072 2.502 4.476 1.00 98.25 72 ASP A N 1
ATOM 591 C CA . ASP A 1 72 ? 13.333 2.236 3.782 1.00 98.25 72 ASP A CA 1
ATOM 592 C C . ASP A 1 72 ? 13.434 3.031 2.468 1.00 98.25 72 ASP A C 1
ATOM 594 O O . ASP A 1 72 ? 12.622 2.870 1.557 1.00 98.25 72 ASP A O 1
ATOM 598 N N . GLU A 1 73 ? 14.464 3.871 2.346 1.00 97.75 73 GLU A N 1
ATOM 599 C CA . GLU A 1 73 ? 14.651 4.765 1.192 1.00 97.75 73 GLU A CA 1
ATOM 600 C C . GLU A 1 73 ? 14.814 4.014 -0.140 1.00 97.75 73 GLU A C 1
ATOM 602 O O . GLU A 1 73 ? 14.358 4.481 -1.190 1.00 97.75 73 GLU A O 1
ATOM 607 N N . LEU A 1 74 ? 15.442 2.830 -0.127 1.00 97.12 74 LEU A N 1
ATOM 608 C CA . LEU A 1 74 ? 15.600 2.027 -1.338 1.00 97.12 74 LEU A CA 1
ATOM 609 C C . LEU A 1 74 ? 14.231 1.550 -1.829 1.00 97.12 74 LEU A C 1
ATOM 611 O O . LEU A 1 74 ? 13.931 1.727 -3.014 1.00 97.12 74 LEU A O 1
ATOM 615 N N . LEU A 1 75 ? 13.408 0.994 -0.938 1.00 97.81 75 LEU A N 1
ATOM 616 C CA . LEU A 1 75 ? 12.053 0.545 -1.264 1.00 97.81 75 LEU A CA 1
ATOM 617 C C . LEU A 1 75 ? 11.147 1.708 -1.675 1.00 97.81 75 LEU A C 1
ATOM 619 O O . LEU A 1 75 ? 10.438 1.583 -2.669 1.00 97.81 75 LEU A O 1
ATOM 623 N N . GLN A 1 76 ? 11.234 2.866 -1.016 1.00 98.00 76 GLN A N 1
ATOM 624 C CA . GLN A 1 76 ? 10.509 4.072 -1.438 1.00 98.00 76 GLN A CA 1
ATOM 625 C C . GLN A 1 76 ? 10.902 4.508 -2.858 1.00 98.00 76 GLN A C 1
ATOM 627 O O . GLN A 1 76 ? 10.040 4.779 -3.694 1.00 98.00 76 GLN A O 1
ATOM 632 N N . SER A 1 77 ? 12.200 4.505 -3.184 1.00 97.31 77 SER A N 1
ATOM 633 C CA . SER A 1 77 ? 12.660 4.834 -4.540 1.00 97.31 77 SER A CA 1
ATOM 634 C C . SER A 1 77 ? 12.177 3.821 -5.587 1.00 97.31 77 SER A C 1
ATOM 636 O O . SER A 1 77 ? 11.925 4.185 -6.738 1.00 97.31 77 SER A O 1
ATOM 638 N N . ARG A 1 78 ? 12.073 2.537 -5.214 1.00 97.38 78 ARG A N 1
ATOM 639 C CA . ARG A 1 78 ? 11.567 1.464 -6.082 1.00 97.38 78 ARG A CA 1
ATOM 640 C C . ARG A 1 78 ? 10.066 1.583 -6.288 1.00 97.38 78 ARG A C 1
ATOM 642 O O . ARG A 1 78 ? 9.631 1.459 -7.427 1.00 97.38 78 ARG A O 1
ATOM 649 N N . TYR A 1 79 ? 9.323 1.923 -5.241 1.00 97.81 79 TYR A N 1
ATOM 650 C CA . TYR A 1 79 ? 7.893 2.196 -5.306 1.00 97.81 79 TYR A CA 1
ATOM 651 C C . TYR A 1 79 ? 7.567 3.314 -6.304 1.00 97.81 79 TYR A C 1
ATOM 653 O O . TYR A 1 79 ? 6.685 3.148 -7.143 1.00 97.81 79 TYR A O 1
ATOM 661 N N . ILE A 1 80 ? 8.329 4.415 -6.296 1.00 97.62 80 ILE A N 1
ATOM 662 C CA . ILE A 1 80 ? 8.147 5.503 -7.274 1.00 97.62 80 ILE A CA 1
ATOM 663 C C . ILE A 1 80 ? 8.320 4.980 -8.709 1.00 97.62 80 ILE A C 1
ATOM 665 O O . ILE A 1 80 ? 7.480 5.218 -9.572 1.00 97.62 80 ILE A O 1
ATOM 669 N N . ARG A 1 81 ? 9.364 4.183 -8.966 1.00 96.56 81 ARG A N 1
ATOM 670 C CA . ARG A 1 81 ? 9.563 3.573 -10.292 1.00 96.56 81 ARG A CA 1
ATOM 671 C C . ARG A 1 81 ? 8.452 2.587 -10.654 1.00 96.56 81 ARG A C 1
ATOM 673 O O . ARG A 1 81 ? 8.078 2.497 -11.821 1.00 96.56 81 ARG A O 1
ATOM 680 N N . TYR A 1 82 ? 7.958 1.824 -9.681 1.00 96.62 82 TYR A N 1
ATOM 681 C CA . TYR A 1 82 ? 6.847 0.894 -9.862 1.00 96.62 82 TYR A CA 1
ATOM 682 C C . TYR A 1 82 ? 5.581 1.641 -10.301 1.00 96.62 82 TYR A C 1
ATOM 684 O O . TYR A 1 82 ? 5.004 1.299 -11.335 1.00 96.62 82 TYR A O 1
ATOM 692 N N . ILE A 1 83 ? 5.195 2.706 -9.589 1.00 97.50 83 ILE A N 1
ATOM 693 C CA . ILE A 1 83 ? 3.967 3.446 -9.899 1.00 97.50 83 ILE A CA 1
ATOM 694 C C . ILE A 1 83 ? 4.074 4.212 -11.223 1.00 97.50 83 ILE A C 1
ATOM 696 O O . ILE A 1 83 ? 3.135 4.184 -12.014 1.00 97.50 83 ILE A O 1
ATOM 700 N N . GLU A 1 84 ? 5.234 4.794 -11.544 1.00 98.00 84 GLU A N 1
ATOM 701 C CA . GLU A 1 84 ? 5.476 5.433 -12.846 1.00 98.00 84 GLU A CA 1
ATOM 702 C C . GLU A 1 84 ? 5.311 4.443 -14.007 1.00 98.00 84 GLU A C 1
ATOM 704 O O . GLU A 1 84 ? 4.669 4.756 -15.012 1.00 98.00 84 GLU A O 1
ATOM 709 N N . LYS A 1 85 ? 5.841 3.218 -13.867 1.00 96.44 85 LYS A N 1
ATOM 710 C CA . LYS A 1 85 ? 5.646 2.157 -14.866 1.00 96.44 85 LYS A CA 1
ATOM 711 C C . LYS A 1 85 ? 4.168 1.792 -15.006 1.00 96.44 85 LYS A C 1
ATOM 713 O O . LYS A 1 85 ? 3.715 1.580 -16.129 1.00 96.44 85 LYS A O 1
ATOM 718 N N . ARG A 1 86 ? 3.413 1.710 -13.904 1.00 96.38 86 ARG A N 1
ATOM 719 C CA . ARG A 1 86 ? 1.970 1.414 -13.937 1.00 96.38 86 ARG A CA 1
ATOM 720 C C . ARG A 1 86 ? 1.181 2.524 -14.624 1.00 96.38 86 ARG A C 1
ATOM 722 O O . ARG A 1 86 ? 0.395 2.205 -15.505 1.00 96.38 86 ARG A O 1
ATOM 729 N N . ILE A 1 87 ? 1.463 3.793 -14.331 1.00 97.06 87 ILE A N 1
ATOM 730 C CA . ILE A 1 87 ? 0.847 4.940 -15.021 1.00 97.06 87 ILE A CA 1
ATOM 731 C C . ILE A 1 87 ? 1.094 4.849 -16.533 1.00 97.06 87 ILE A C 1
ATOM 733 O O . ILE A 1 87 ? 0.147 4.877 -17.316 1.00 97.06 87 ILE A O 1
ATOM 737 N N . GLN A 1 88 ? 2.345 4.629 -16.951 1.00 98.19 88 GLN A N 1
ATOM 738 C CA . GLN A 1 88 ? 2.683 4.473 -18.372 1.00 98.19 88 GLN A CA 1
ATOM 739 C C . GLN A 1 88 ? 1.976 3.279 -19.029 1.00 98.19 88 GLN A C 1
ATOM 741 O O . GLN A 1 88 ? 1.633 3.329 -20.212 1.00 98.19 88 GLN A O 1
ATOM 746 N N . LEU A 1 89 ? 1.802 2.174 -18.299 1.00 97.19 89 LEU A N 1
ATOM 747 C CA . LEU A 1 89 ? 1.065 1.011 -18.793 1.00 97.19 89 LEU A CA 1
ATOM 748 C C . LEU A 1 89 ? -0.424 1.330 -18.952 1.00 97.19 89 LEU A C 1
ATOM 750 O O . LEU A 1 89 ? -0.982 0.995 -19.995 1.00 97.19 89 LEU A O 1
ATOM 754 N N . SER A 1 90 ? -1.035 2.023 -17.989 1.00 96.75 90 SER A N 1
ATOM 755 C CA . SER A 1 90 ? -2.431 2.465 -18.068 1.00 96.75 90 SER A CA 1
ATOM 756 C C . SER A 1 90 ? -2.662 3.407 -19.252 1.00 96.75 90 SER A C 1
ATOM 758 O O . SER A 1 90 ? -3.586 3.198 -20.032 1.00 96.75 90 SER A O 1
ATOM 760 N N . GLU A 1 91 ? -1.776 4.380 -19.483 1.00 97.69 91 GLU A N 1
ATOM 761 C CA . GLU A 1 91 ? -1.854 5.281 -20.646 1.00 97.69 91 GLU A CA 1
ATOM 762 C C . GLU A 1 91 ? -1.787 4.520 -21.979 1.00 97.69 91 GLU A C 1
ATOM 764 O O . GLU A 1 91 ? -2.572 4.766 -22.900 1.00 97.69 91 GLU A O 1
ATOM 769 N N . LYS A 1 92 ? -0.872 3.548 -22.083 1.00 98.06 92 LYS A N 1
ATOM 770 C CA . LYS A 1 92 ? -0.767 2.683 -23.268 1.00 98.06 92 LYS A CA 1
ATOM 771 C C . LYS A 1 92 ? -2.005 1.816 -23.452 1.00 98.06 92 LYS A C 1
ATOM 773 O O . LYS A 1 92 ? -2.397 1.566 -24.591 1.00 98.06 92 LYS A O 1
ATOM 778 N N . GLU A 1 93 ? -2.613 1.360 -22.364 1.00 97.81 93 GLU A N 1
ATOM 779 C CA . GLU A 1 93 ? -3.829 0.555 -22.399 1.00 97.81 93 GLU A CA 1
ATOM 780 C C . GLU A 1 93 ? -5.037 1.371 -22.874 1.00 97.81 93 GLU A C 1
ATOM 782 O O . GLU A 1 93 ? -5.811 0.888 -23.706 1.00 97.81 93 GLU A O 1
ATOM 787 N N . ILE A 1 94 ? -5.152 2.635 -22.455 1.00 97.75 94 ILE A N 1
ATOM 788 C CA . ILE A 1 94 ? -6.157 3.575 -22.973 1.00 97.75 94 ILE A CA 1
ATOM 789 C C . ILE A 1 94 ? -5.993 3.742 -24.491 1.00 97.75 94 ILE A C 1
ATOM 791 O O . ILE A 1 94 ? -6.965 3.612 -25.236 1.00 97.75 94 ILE A O 1
ATOM 795 N N . GLU A 1 95 ? -4.771 3.960 -24.983 1.00 97.88 95 GLU A N 1
ATOM 796 C CA . GLU A 1 95 ? -4.527 4.116 -26.424 1.00 97.88 95 GLU A CA 1
ATOM 797 C C . GLU A 1 95 ? -4.792 2.816 -27.206 1.00 97.88 95 GLU A C 1
ATOM 799 O O . GLU A 1 95 ? -5.420 2.834 -28.269 1.00 97.88 95 GLU A O 1
ATOM 804 N N . ARG A 1 96 ? -4.371 1.662 -26.670 1.00 97.81 96 ARG A N 1
ATOM 805 C CA . ARG A 1 96 ? -4.581 0.340 -27.287 1.00 97.81 96 ARG A CA 1
ATOM 806 C C . ARG A 1 96 ? -6.066 0.010 -27.437 1.00 97.81 96 ARG A C 1
ATOM 808 O O . ARG A 1 96 ? -6.467 -0.609 -28.425 1.00 97.81 96 ARG A O 1
ATOM 815 N N . THR A 1 97 ? -6.879 0.408 -26.462 1.00 97.81 97 THR A N 1
ATOM 816 C CA . THR A 1 97 ? -8.308 0.082 -26.390 1.00 97.81 97 THR A CA 1
ATOM 817 C C . THR A 1 97 ? -9.214 1.134 -27.026 1.00 97.81 97 THR A C 1
A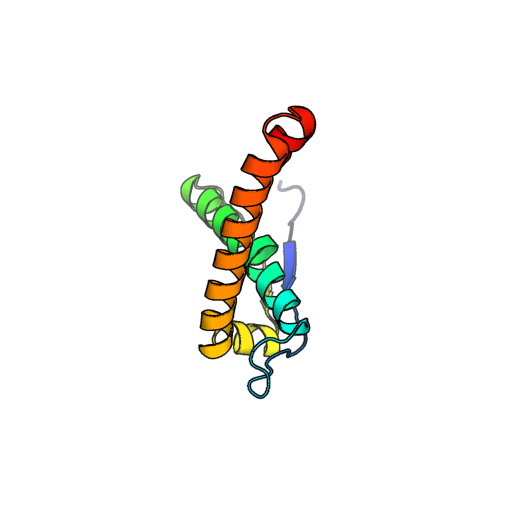TOM 819 O O . THR A 1 97 ? -10.418 0.913 -27.070 1.00 97.81 97 THR A O 1
ATOM 822 N N . LYS A 1 98 ? -8.686 2.231 -27.592 1.00 97.12 98 LYS A N 1
ATOM 823 C CA . LYS A 1 98 ? -9.476 3.375 -28.103 1.00 97.12 98 LYS A CA 1
ATOM 824 C C . LYS A 1 98 ? -10.640 3.031 -29.044 1.00 97.12 98 LYS A C 1
ATOM 826 O O . LYS A 1 98 ? -11.645 3.731 -29.065 1.00 97.12 98 LYS A O 1
ATOM 831 N N . HIS A 1 99 ? -10.517 1.947 -29.813 1.00 97.50 99 HIS A N 1
ATOM 832 C CA . HIS A 1 99 ? -11.538 1.486 -30.768 1.00 97.50 99 HIS A CA 1
ATOM 833 C C . HIS A 1 99 ? -12.459 0.394 -30.206 1.00 97.50 99 HIS A C 1
ATOM 835 O O . HIS A 1 99 ? -13.253 -0.188 -30.939 1.00 97.50 99 HIS A O 1
ATOM 841 N N . GLN A 1 100 ? -12.337 0.087 -28.916 1.00 97.56 100 GLN A N 1
ATOM 842 C CA . GLN A 1 100 ? -13.106 -0.922 -28.196 1.00 97.56 100 GLN A CA 1
ATOM 843 C C . GLN A 1 100 ? -13.773 -0.256 -26.981 1.00 97.56 100 GLN A C 1
ATOM 845 O O . GLN A 1 100 ? -13.212 -0.297 -25.885 1.00 97.56 100 GLN A O 1
ATOM 850 N N . PRO A 1 101 ? -14.951 0.379 -27.151 1.00 93.94 101 PRO A N 1
ATOM 851 C CA . PRO A 1 101 ? -15.545 1.259 -26.138 1.00 93.94 101 PRO A CA 1
ATOM 852 C C . PRO A 1 101 ? -15.720 0.619 -24.756 1.00 93.94 101 PRO A C 1
ATOM 854 O O . PRO A 1 101 ? -15.507 1.279 -23.741 1.00 93.94 101 PRO A O 1
ATOM 857 N N . GLU A 1 102 ? -16.069 -0.669 -24.711 1.00 93.75 102 GLU A N 1
ATOM 858 C CA . GLU A 1 102 ? -16.233 -1.416 -23.458 1.00 93.75 102 GLU A CA 1
ATOM 859 C C . GLU A 1 102 ? -14.917 -1.523 -22.676 1.00 93.75 102 GLU A C 1
ATOM 861 O O . GLU A 1 102 ? -14.885 -1.241 -21.479 1.00 93.75 102 GLU A O 1
ATOM 866 N N . PHE A 1 103 ? -13.817 -1.856 -23.357 1.00 95.06 103 PHE A N 1
ATOM 867 C CA . PHE A 1 103 ? -12.493 -1.955 -22.740 1.00 95.06 103 PHE A CA 1
ATOM 868 C C . PHE A 1 103 ? -11.876 -0.581 -22.463 1.00 95.06 103 PHE A C 1
ATOM 870 O O . PHE A 1 103 ? -11.223 -0.399 -21.439 1.00 95.06 103 PHE A O 1
ATOM 877 N N . ASN A 1 104 ? -12.120 0.407 -23.329 1.00 96.50 104 ASN A N 1
ATOM 878 C CA . ASN A 1 104 ? -11.575 1.752 -23.160 1.00 96.50 104 ASN A CA 1
ATOM 879 C C . ASN A 1 104 ? -12.121 2.453 -21.919 1.00 96.50 104 ASN A C 1
ATOM 881 O O . ASN A 1 104 ? -11.372 3.126 -21.218 1.00 96.50 104 ASN A O 1
ATOM 885 N N . ARG A 1 105 ? -13.410 2.252 -21.619 1.00 95.12 105 ARG A N 1
ATOM 886 C CA . ARG A 1 105 ? -14.022 2.789 -20.404 1.00 95.12 105 ARG A CA 1
ATOM 887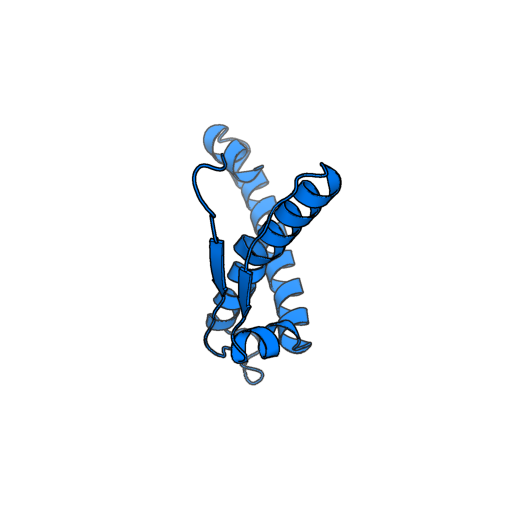 C C . ARG A 1 105 ? -13.334 2.265 -19.145 1.00 95.12 105 ARG A C 1
ATOM 889 O O . ARG A 1 105 ? -13.099 3.049 -18.237 1.00 95.12 105 ARG A O 1
ATOM 896 N N . LEU A 1 106 ? -13.025 0.967 -19.091 1.00 94.38 106 LEU A N 1
ATOM 897 C CA . LEU A 1 106 ? -12.344 0.361 -17.942 1.00 94.38 106 LEU A CA 1
ATOM 898 C C . LEU A 1 106 ? -10.906 0.867 -17.791 1.00 94.38 106 LEU A C 1
ATOM 900 O O . LEU A 1 106 ? -10.455 1.054 -16.672 1.00 94.38 106 LEU A O 1
ATOM 904 N N . ALA A 1 107 ? -10.208 1.125 -18.898 1.00 94.12 107 ALA A N 1
ATOM 905 C CA . ALA A 1 107 ? -8.837 1.634 -18.872 1.00 94.12 107 ALA A CA 1
ATOM 906 C C . ALA A 1 107 ? -8.714 3.092 -18.375 1.00 94.12 107 ALA A C 1
ATOM 908 O O . ALA A 1 107 ? -7.617 3.514 -18.026 1.00 94.12 107 ALA A O 1
ATOM 909 N N . GLN A 1 108 ? -9.807 3.868 -18.376 1.00 92.44 108 GLN A N 1
ATOM 910 C CA . GLN A 1 108 ? -9.843 5.275 -17.937 1.00 92.44 108 GLN A CA 1
ATOM 911 C C . GLN A 1 108 ? -10.281 5.471 -16.475 1.00 92.44 108 GLN A C 1
ATOM 913 O O . GLN A 1 108 ? -10.274 6.608 -16.001 1.00 92.44 108 GLN A O 1
ATOM 918 N N . MET A 1 109 ? -10.741 4.407 -15.808 1.00 80.75 109 MET A N 1
ATOM 919 C CA . MET A 1 109 ? -11.160 4.431 -14.400 1.00 80.75 109 MET A CA 1
ATOM 920 C C . MET A 1 109 ? -9.957 4.324 -13.470 1.00 80.75 109 MET A C 1
ATOM 922 O O . MET A 1 109 ? -10.015 4.989 -12.415 1.00 80.75 109 MET A O 1
#